Protein AF-A0A821MXU1-F1 (afdb_monomer)

Radius of gyration: 16.0 Å; Cα contacts (8 Å, |Δi|>4): 59; chains: 1; bounding box: 41×25×43 Å

Foldseek 3Di:
DDDDPPPPQDVPRDDDDDDDDDQLPDPCLVVPADQEAEDEAQDPPVDDDPDDHAYPVSVVPRPPVSHHPHHDYHYD

Solvent-accessible surface area (backbone atoms only — not comparable to full-atom values): 5341 Å² total; per-residue (Å²): 135,86,75,81,82,78,78,79,68,51,96,86,59,76,78,94,84,88,81,94,75,59,73,93,74,51,74,52,58,81,79,41,73,41,59,65,47,79,48,76,71,52,65,60,79,86,67,97,59,103,60,84,60,44,47,74,70,60,61,72,62,52,59,62,70,59,28,42,91,65,72,51,77,49,75,111

Nearest PDB structures (foldseek):
  8pw9-assembly1_A  TM=9.935E-01  e=3.127E-07  Homo sapiens
  7o2h-assembly1_A  TM=9.795E-01  e=2.545E-07  Homo sapiens
  5k7u-assembly1_A  TM=9.830E-01  e=4.723E-07  Homo sapiens
  7o2i-assembly1_A  TM=9.874E-01  e=8.186E-07  Homo sapiens
  6y4g-assembly1_B  TM=8.484E-01  e=8.469E-02  Homo sapiens

Structure (mmCIF, N/CA/C/O backbone):
data_AF-A0A821MXU1-F1
#
_entry.id   AF-A0A821MXU1-F1
#
loop_
_atom_site.group_PDB
_atom_site.id
_atom_site.type_symbol
_atom_site.label_atom_id
_atom_site.label_alt_id
_atom_site.label_comp_id
_atom_site.label_asym_id
_atom_site.label_entity_id
_atom_site.label_seq_id
_atom_site.pdbx_PDB_ins_code
_atom_site.Cartn_x
_atom_site.Cartn_y
_atom_site.Cartn_z
_atom_site.occupancy
_atom_site.B_iso_or_equiv
_atom_site.auth_seq_id
_atom_site.auth_comp_id
_atom_site.auth_asym_id
_atom_site.auth_atom_id
_atom_site.pdbx_PDB_model_num
ATOM 1 N N . ARG A 1 1 ? 27.294 11.812 13.116 1.00 38.78 1 ARG A N 1
ATOM 2 C CA . ARG A 1 1 ? 26.668 12.364 14.342 1.00 38.78 1 ARG A CA 1
ATOM 3 C C . ARG A 1 1 ? 25.194 11.978 14.306 1.00 38.78 1 ARG A C 1
ATOM 5 O O . ARG A 1 1 ? 24.428 12.647 13.633 1.00 38.78 1 ARG A O 1
ATOM 12 N N . HIS A 1 2 ? 24.844 10.835 14.896 1.00 44.91 2 HIS A N 1
ATOM 13 C CA . HIS A 1 2 ? 23.457 10.383 15.026 1.00 44.91 2 HIS A CA 1
ATOM 14 C C . HIS A 1 2 ? 22.811 11.158 16.175 1.00 44.91 2 HIS A C 1
ATOM 16 O O . HIS A 1 2 ? 23.282 11.069 17.307 1.00 44.91 2 HIS A O 1
ATOM 22 N N . LEU A 1 3 ? 21.786 11.950 15.875 1.00 46.44 3 LEU A N 1
ATOM 23 C CA . LEU A 1 3 ? 20.875 12.451 16.898 1.00 46.44 3 LEU A CA 1
ATOM 24 C C . LEU A 1 3 ? 19.884 11.323 17.216 1.00 46.44 3 LEU A C 1
ATOM 26 O O . LEU A 1 3 ? 19.411 10.680 16.276 1.00 46.44 3 LEU A O 1
ATOM 30 N N . PRO A 1 4 ? 19.568 11.055 18.492 1.00 50.31 4 PRO A N 1
ATOM 31 C CA . PRO A 1 4 ? 18.522 10.105 18.823 1.00 50.31 4 PRO A CA 1
ATOM 32 C C . PRO A 1 4 ? 17.190 10.713 18.378 1.00 50.31 4 PRO A C 1
ATOM 34 O O . PRO A 1 4 ? 16.852 11.834 18.764 1.00 50.31 4 PRO A O 1
ATOM 37 N N . ILE A 1 5 ? 16.443 9.987 17.548 1.00 61.66 5 ILE A N 1
ATOM 38 C CA . ILE A 1 5 ? 15.031 10.283 17.324 1.00 61.66 5 ILE A CA 1
ATOM 39 C C . ILE A 1 5 ? 14.364 10.040 18.675 1.00 61.66 5 ILE A C 1
ATOM 41 O O . ILE A 1 5 ? 14.188 8.904 19.103 1.00 61.66 5 ILE A O 1
ATOM 45 N N . VAL A 1 6 ? 14.081 11.118 19.401 1.00 54.56 6 VAL A N 1
ATOM 46 C CA . VAL A 1 6 ? 13.211 11.061 20.571 1.00 54.56 6 VAL A CA 1
ATOM 47 C C . VAL A 1 6 ? 11.824 10.753 20.020 1.00 54.56 6 VAL A C 1
ATOM 49 O O . VAL A 1 6 ? 11.138 11.656 19.539 1.00 54.56 6 VAL A O 1
ATOM 52 N N . GLU A 1 7 ? 11.443 9.476 20.018 1.00 59.59 7 GLU A N 1
ATOM 53 C CA . GLU A 1 7 ? 10.088 9.043 19.694 1.00 59.59 7 GLU A CA 1
ATOM 54 C C . GLU A 1 7 ? 9.137 9.684 20.704 1.00 59.59 7 GLU A C 1
ATOM 56 O O . GLU A 1 7 ? 8.945 9.217 21.827 1.00 59.59 7 GLU A O 1
ATOM 61 N N . ARG A 1 8 ? 8.543 10.814 20.319 1.00 58.62 8 ARG A N 1
ATOM 62 C CA . ARG A 1 8 ? 7.357 11.333 20.991 1.00 58.62 8 ARG A CA 1
ATOM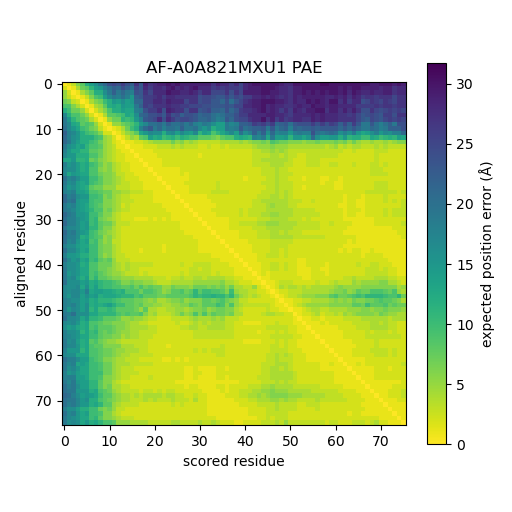 63 C C . ARG A 1 8 ? 6.196 10.419 20.617 1.00 58.62 8 ARG A C 1
ATOM 65 O O . ARG A 1 8 ? 5.387 10.770 19.764 1.00 58.62 8 ARG A O 1
ATOM 72 N N . ILE A 1 9 ? 6.128 9.246 21.240 1.00 60.31 9 ILE A N 1
ATOM 73 C CA . ILE A 1 9 ? 4.930 8.412 21.200 1.00 60.31 9 ILE A CA 1
ATOM 74 C C . ILE A 1 9 ? 3.864 9.197 21.963 1.00 60.31 9 ILE A C 1
ATOM 76 O O . ILE A 1 9 ? 3.922 9.353 23.184 1.00 60.31 9 ILE A O 1
ATOM 80 N N . SER A 1 10 ? 2.935 9.791 21.220 1.00 65.38 10 SER A N 1
ATOM 81 C CA . SER A 1 10 ? 1.747 10.406 21.800 1.00 65.38 10 SER A CA 1
ATOM 82 C C . SER A 1 10 ? 0.955 9.321 22.543 1.00 65.38 10 SER A C 1
ATOM 84 O O . SER A 1 10 ? 0.940 8.173 22.091 1.00 65.38 10 SER A O 1
ATOM 86 N N . PRO A 1 11 ? 0.312 9.630 23.683 1.00 52.62 11 PRO A N 1
ATOM 87 C CA . PRO A 1 11 ? -0.515 8.653 24.385 1.00 52.62 11 PRO A CA 1
ATOM 88 C C . PRO A 1 11 ? -1.564 8.079 23.421 1.00 52.62 11 PRO A C 1
ATOM 90 O O . PRO A 1 11 ? -2.423 8.816 22.945 1.00 52.62 11 PRO A O 1
ATOM 93 N N . GLY A 1 12 ? -1.452 6.787 23.093 1.00 71.69 12 GLY A N 1
ATOM 94 C CA . GLY A 1 12 ? -2.311 6.101 22.117 1.00 71.69 12 GLY A CA 1
ATOM 95 C C . GLY A 1 12 ? -1.651 5.727 20.782 1.00 71.69 12 GLY A C 1
ATOM 96 O O . GLY A 1 12 ? -2.265 5.002 20.005 1.00 71.69 12 GLY A O 1
ATOM 97 N N . SER A 1 13 ? -0.412 6.149 20.508 1.00 79.00 13 SER A N 1
ATOM 98 C CA . SER A 1 13 ? 0.333 5.663 19.340 1.00 79.00 13 SER A CA 1
ATOM 99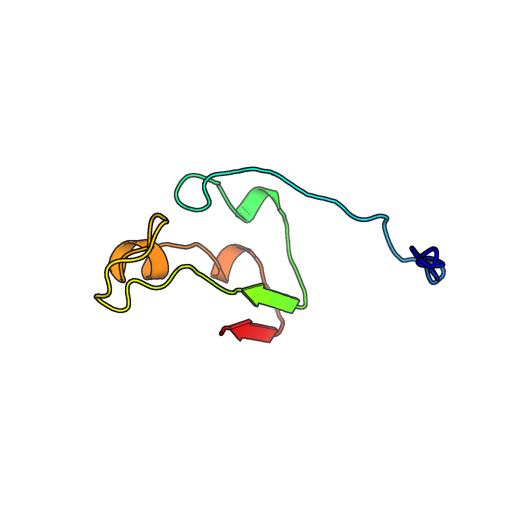 C C . SER A 1 13 ? 0.868 4.256 19.606 1.00 79.00 13 SER A C 1
ATOM 101 O O . SER A 1 13 ? 1.599 4.028 20.570 1.00 79.00 13 SER A O 1
ATOM 103 N N . LEU A 1 14 ? 0.519 3.313 18.732 1.00 87.44 14 LEU A N 1
ATOM 104 C CA . LEU A 1 14 ? 1.145 1.992 18.705 1.00 87.44 14 LEU A CA 1
ATOM 105 C C . LEU A 1 14 ? 2.637 2.133 18.343 1.00 87.44 14 LEU A C 1
ATOM 107 O O . LEU A 1 14 ? 2.994 3.077 17.627 1.00 87.44 14 LEU A O 1
ATOM 111 N N . PRO A 1 15 ? 3.516 1.230 18.820 1.00 93.31 15 PRO A N 1
ATOM 112 C CA . PRO A 1 15 ? 4.887 1.173 18.323 1.00 93.31 15 PRO A CA 1
ATOM 113 C C . PRO A 1 15 ? 4.901 0.814 16.823 1.00 93.31 15 PRO A C 1
ATOM 115 O O . PRO A 1 15 ? 3.928 0.235 16.326 1.00 93.31 15 PRO A O 1
ATOM 118 N N . PRO A 1 16 ? 5.990 1.113 16.090 1.00 93.19 16 PRO A N 1
ATOM 119 C CA . PRO A 1 16 ? 6.127 0.714 14.690 1.00 93.19 16 PRO A CA 1
ATOM 120 C C . PRO A 1 16 ? 5.975 -0.803 14.492 1.00 93.19 16 PRO A C 1
ATOM 122 O O . PRO A 1 16 ? 6.530 -1.595 15.253 1.00 93.19 16 PRO A O 1
ATOM 125 N N . GLN A 1 17 ? 5.249 -1.206 13.448 1.00 95.75 17 GLN A N 1
ATOM 126 C CA . GLN A 1 17 ? 5.014 -2.604 13.066 1.00 95.75 17 GLN A CA 1
ATOM 127 C C . GLN A 1 17 ? 5.309 -2.773 11.573 1.00 95.75 17 GLN A C 1
ATOM 129 O O . GLN A 1 17 ? 5.018 -1.874 10.786 1.00 95.75 17 GLN A O 1
ATOM 134 N N . TRP A 1 18 ? 5.890 -3.906 11.176 1.00 96.94 18 TRP A N 1
ATOM 135 C CA . TRP A 1 18 ? 6.225 -4.179 9.778 1.00 96.94 18 TRP A CA 1
ATOM 136 C C . TRP A 1 18 ? 6.130 -5.668 9.450 1.00 96.94 18 TRP A C 1
ATOM 138 O O . TRP A 1 18 ? 6.285 -6.529 10.316 1.00 96.94 18 TRP A O 1
ATOM 148 N N . VAL A 1 19 ? 5.927 -5.958 8.166 1.00 96.56 19 VAL A N 1
ATOM 149 C CA . VAL A 1 19 ? 6.000 -7.302 7.593 1.00 96.56 19 VAL A CA 1
ATOM 150 C C . VAL A 1 19 ? 6.786 -7.237 6.286 1.00 96.56 19 VAL A C 1
ATOM 152 O O . VAL A 1 19 ? 6.481 -6.434 5.408 1.00 96.56 19 VAL A O 1
ATOM 155 N N . GLN A 1 20 ? 7.822 -8.068 6.154 1.00 97.69 20 GLN A N 1
ATOM 156 C CA . GLN A 1 20 ? 8.512 -8.250 4.877 1.00 97.69 20 GLN A CA 1
ATOM 157 C C . GLN A 1 20 ? 7.751 -9.314 4.089 1.00 97.69 20 GLN A C 1
ATOM 159 O O . GLN A 1 20 ? 7.685 -10.467 4.507 1.00 97.69 20 GLN A O 1
ATOM 164 N N . CYS A 1 21 ? 7.135 -8.915 2.982 1.00 96.50 21 CYS A N 1
ATOM 165 C CA . CYS A 1 21 ? 6.292 -9.787 2.171 1.00 96.50 21 CYS A CA 1
ATOM 166 C C . CYS A 1 21 ? 6.352 -9.397 0.690 1.00 96.50 21 CYS A C 1
ATOM 168 O O . CYS A 1 21 ? 6.838 -8.321 0.342 1.00 96.50 21 CYS A O 1
ATOM 170 N N . ASP A 1 22 ? 5.851 -10.286 -0.167 1.00 96.06 22 ASP A N 1
ATOM 171 C CA . ASP A 1 22 ? 5.502 -9.959 -1.547 1.00 96.06 22 ASP A CA 1
ATOM 172 C C . ASP A 1 22 ? 4.023 -9.552 -1.594 1.00 96.06 22 ASP A C 1
ATOM 174 O O . ASP A 1 22 ? 3.137 -10.386 -1.393 1.00 96.06 22 ASP A O 1
ATOM 178 N N . LEU A 1 23 ? 3.750 -8.270 -1.853 1.00 95.12 23 LEU A N 1
ATOM 179 C CA . LEU A 1 23 ? 2.385 -7.732 -1.891 1.00 95.12 23 LEU A CA 1
ATOM 180 C C . LEU A 1 23 ? 1.516 -8.367 -2.983 1.00 95.12 23 LEU A C 1
ATOM 182 O O . LEU A 1 23 ? 0.297 -8.354 -2.862 1.00 95.12 23 LEU A O 1
ATOM 186 N N . ARG A 1 24 ? 2.116 -8.976 -4.014 1.00 94.88 24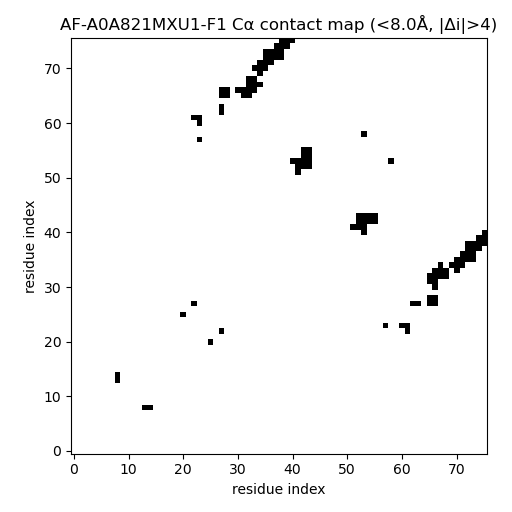 ARG A N 1
ATOM 187 C CA . ARG A 1 24 ? 1.373 -9.680 -5.072 1.00 94.88 24 ARG A CA 1
ATOM 188 C C . ARG A 1 24 ? 0.746 -10.985 -4.583 1.00 94.88 24 ARG A C 1
ATOM 190 O O . ARG A 1 24 ? -0.116 -11.540 -5.258 1.00 94.88 24 ARG A O 1
ATOM 197 N N . GLN A 1 25 ? 1.226 -11.506 -3.455 1.00 96.56 25 GLN A N 1
ATOM 198 C CA . GLN A 1 25 ? 0.808 -12.789 -2.888 1.00 96.56 25 GLN A CA 1
ATOM 199 C C . GLN A 1 25 ? 0.159 -12.650 -1.509 1.00 96.56 25 GLN A C 1
ATOM 201 O O . GLN A 1 25 ? -0.451 -13.605 -1.030 1.00 96.56 25 GLN A O 1
ATOM 206 N N . LEU A 1 26 ? 0.307 -11.498 -0.853 1.00 96.69 26 LEU A N 1
ATOM 207 C CA . LEU A 1 26 ? -0.281 -11.254 0.456 1.00 96.69 26 LEU A CA 1
ATOM 208 C C . LEU A 1 26 ? -1.802 -11.094 0.337 1.00 96.69 26 LEU A C 1
ATOM 210 O O . LEU A 1 26 ? -2.281 -10.224 -0.383 1.00 96.69 26 LEU A O 1
ATOM 214 N N . ASP A 1 27 ? -2.553 -11.877 1.112 1.00 96.81 27 ASP A N 1
ATOM 215 C CA . ASP A 1 27 ? -3.958 -11.574 1.392 1.00 96.81 27 ASP A CA 1
ATOM 216 C C . ASP A 1 27 ? -4.025 -10.311 2.261 1.00 96.81 27 ASP A C 1
ATOM 218 O O . ASP A 1 27 ? -3.781 -10.352 3.467 1.00 96.81 27 ASP A O 1
ATOM 222 N N . MET A 1 28 ? -4.295 -9.167 1.634 1.00 97.00 28 MET A N 1
ATOM 223 C CA . MET A 1 28 ? -4.258 -7.855 2.283 1.00 97.00 28 MET A CA 1
ATOM 224 C C . MET A 1 28 ? -5.360 -7.690 3.339 1.00 97.00 28 MET A C 1
ATOM 226 O O . MET A 1 28 ? -5.175 -6.920 4.283 1.00 97.00 28 MET A O 1
ATOM 230 N N . ALA A 1 29 ? -6.447 -8.466 3.268 1.00 96.50 29 ALA A N 1
ATOM 231 C CA . ALA A 1 29 ? -7.551 -8.379 4.220 1.00 96.50 29 ALA A CA 1
ATOM 232 C C . ALA A 1 29 ? -7.125 -8.719 5.661 1.00 96.50 29 ALA A C 1
ATOM 234 O O . ALA A 1 29 ? -7.710 -8.204 6.618 1.00 96.50 29 ALA A O 1
ATOM 235 N N . VAL A 1 30 ? -6.073 -9.531 5.842 1.00 97.56 30 VAL A N 1
ATOM 236 C CA . VAL A 1 30 ? -5.556 -9.896 7.176 1.00 97.56 30 VAL A CA 1
ATOM 237 C C . VAL A 1 30 ? -4.953 -8.709 7.932 1.00 97.56 30 VAL A C 1
ATOM 239 O O . VAL A 1 30 ? -4.814 -8.772 9.153 1.00 97.56 30 VAL A O 1
ATOM 242 N N . LEU A 1 31 ? -4.591 -7.633 7.225 1.00 96.88 31 LEU A N 1
ATOM 243 C CA . LEU A 1 31 ? -4.016 -6.423 7.816 1.00 96.88 31 LEU A CA 1
ATOM 244 C C . LEU A 1 31 ? -5.080 -5.544 8.493 1.00 96.88 31 LEU A C 1
ATOM 246 O O . LEU A 1 31 ? -4.737 -4.707 9.328 1.00 96.88 31 LEU A O 1
ATOM 250 N N . GLY A 1 32 ? -6.362 -5.745 8.170 1.00 97.38 32 GLY A N 1
ATOM 251 C CA . GLY A 1 32 ? -7.476 -4.957 8.688 1.00 97.38 32 GLY A CA 1
ATOM 252 C C . GLY A 1 32 ? -7.755 -3.691 7.874 1.00 97.38 32 GLY A C 1
ATOM 253 O O . GLY A 1 32 ? -7.500 -3.632 6.673 1.00 97.38 32 GLY A O 1
ATOM 254 N N . LYS A 1 33 ? -8.340 -2.687 8.536 1.00 98.12 33 LYS A N 1
ATOM 255 C CA . LYS A 1 33 ? -8.821 -1.447 7.913 1.00 98.12 33 LYS A CA 1
ATOM 256 C C . LYS A 1 33 ? -8.006 -0.240 8.363 1.00 98.12 33 LYS A C 1
ATOM 258 O O . LYS A 1 33 ? -7.712 -0.095 9.549 1.00 98.12 33 LYS A O 1
ATOM 263 N N . PHE A 1 34 ? -7.699 0.651 7.425 1.0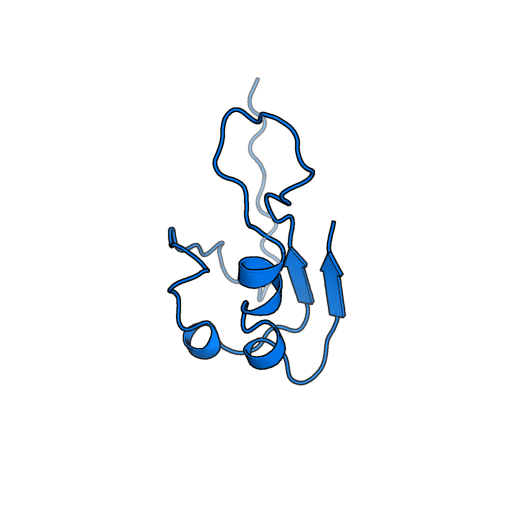0 97.50 34 PHE A N 1
ATOM 264 C CA . PHE A 1 34 ? -6.844 1.815 7.630 1.00 97.50 34 PHE A CA 1
ATOM 265 C C . PHE A 1 34 ? -7.528 3.103 7.167 1.00 97.50 34 PHE A C 1
ATOM 267 O O . PHE A 1 34 ? -8.109 3.175 6.086 1.00 97.50 34 PHE A O 1
ATOM 274 N N . SER A 1 35 ? -7.406 4.168 7.961 1.00 97.50 35 SER A N 1
ATOM 275 C CA . SER A 1 35 ? -7.913 5.496 7.581 1.00 97.50 35 SER A CA 1
ATOM 276 C C . SER A 1 35 ? -7.077 6.153 6.479 1.00 97.50 35 SER A C 1
ATOM 278 O O . SER A 1 35 ? -7.590 6.958 5.703 1.00 97.50 35 SER A O 1
ATOM 280 N N . VAL A 1 36 ? -5.783 5.828 6.420 1.00 97.50 36 VAL A N 1
ATOM 281 C CA . VAL A 1 36 ? -4.837 6.379 5.447 1.00 97.50 36 VAL A CA 1
ATOM 282 C C . VAL A 1 36 ? -3.933 5.273 4.924 1.00 97.50 36 VAL A C 1
ATOM 284 O O . VAL A 1 36 ? -3.336 4.544 5.715 1.00 97.50 36 VAL A O 1
ATOM 287 N N . ILE A 1 37 ? -3.799 5.197 3.601 1.00 97.94 37 ILE A N 1
ATOM 288 C CA . ILE A 1 37 ? -2.816 4.359 2.907 1.00 97.94 37 ILE A CA 1
ATOM 289 C C . ILE A 1 37 ? -1.803 5.272 2.218 1.00 97.94 37 ILE A C 1
ATOM 291 O O . ILE A 1 37 ? -2.176 6.245 1.564 1.00 97.94 37 ILE A O 1
ATOM 295 N N . MET A 1 38 ? -0.518 4.951 2.357 1.00 98.06 38 MET A N 1
ATOM 296 C CA . MET A 1 38 ? 0.565 5.582 1.604 1.00 98.06 38 MET A CA 1
ATOM 297 C C . MET A 1 38 ? 1.259 4.514 0.769 1.00 98.06 38 MET A C 1
ATOM 299 O O . MET A 1 38 ? 1.677 3.495 1.317 1.00 98.06 38 MET A O 1
ATOM 303 N N . ALA A 1 39 ? 1.380 4.743 -0.534 1.00 97.25 39 ALA A N 1
ATOM 304 C CA . ALA A 1 39 ? 2.015 3.805 -1.448 1.00 97.25 39 ALA A CA 1
ATOM 305 C C . ALA A 1 39 ? 2.987 4.529 -2.385 1.00 97.25 39 ALA A C 1
ATOM 307 O O . ALA A 1 39 ? 2.640 5.544 -2.983 1.00 97.25 39 ALA A O 1
ATOM 308 N N . ASP A 1 40 ? 4.186 3.963 -2.511 1.00 96.88 40 ASP A N 1
ATOM 309 C CA . ASP A 1 40 ? 5.227 4.336 -3.477 1.00 96.88 40 ASP A CA 1
ATOM 310 C C . ASP A 1 40 ? 5.673 3.055 -4.208 1.00 96.88 40 ASP A C 1
ATOM 312 O O . ASP A 1 40 ? 6.651 2.412 -3.810 1.00 96.88 40 ASP A O 1
ATOM 316 N N . PRO A 1 41 ? 4.858 2.549 -5.155 1.00 96.00 41 PRO A N 1
ATOM 317 C CA . PRO A 1 41 ? 5.139 1.292 -5.833 1.00 96.00 41 PRO A CA 1
ATOM 318 C C . PRO A 1 41 ? 6.336 1.419 -6.781 1.00 96.00 41 PRO A C 1
ATOM 320 O O . PRO A 1 41 ? 6.568 2.486 -7.349 1.00 96.00 41 PRO A O 1
ATOM 323 N N . PRO A 1 42 ? 7.065 0.323 -7.050 1.00 95.88 42 PRO A N 1
ATOM 324 C CA . PRO A 1 42 ? 8.120 0.322 -8.053 1.00 95.88 42 PRO A CA 1
ATOM 325 C C . PRO A 1 42 ? 7.496 0.268 -9.455 1.00 95.88 42 PRO A C 1
ATOM 327 O O . PRO A 1 42 ? 7.530 -0.771 -10.110 1.00 95.88 42 PRO A O 1
ATOM 330 N N . TRP A 1 43 ? 6.873 1.360 -9.897 1.00 96.25 43 TRP A N 1
ATOM 331 C CA . TRP A 1 43 ? 6.180 1.444 -11.182 1.00 96.25 43 TRP A CA 1
ATOM 332 C C . TRP A 1 43 ? 7.067 0.971 -12.335 1.00 96.25 43 TRP A C 1
ATOM 334 O O . TRP A 1 43 ? 8.217 1.404 -12.467 1.00 96.25 43 TRP A O 1
ATOM 344 N N . ASP A 1 44 ? 6.529 0.118 -13.208 1.00 94.81 44 ASP A N 1
ATOM 345 C CA . ASP A 1 44 ? 7.158 -0.127 -14.502 1.00 94.81 44 ASP A CA 1
ATOM 346 C C . ASP A 1 44 ? 7.007 1.109 -15.398 1.00 94.81 44 ASP A C 1
ATOM 348 O O . ASP A 1 44 ? 6.059 1.260 -16.162 1.00 94.81 44 ASP A O 1
ATOM 352 N N . ILE A 1 45 ? 7.976 2.014 -15.285 1.00 93.31 45 ILE A N 1
ATOM 353 C CA . ILE A 1 45 ? 8.094 3.219 -16.113 1.00 93.31 45 ILE A CA 1
ATOM 354 C C . ILE A 1 45 ? 8.833 2.957 -17.433 1.00 93.31 45 ILE A C 1
ATOM 356 O O . ILE A 1 45 ? 9.268 3.900 -18.094 1.00 93.31 45 ILE A O 1
ATOM 360 N N . HIS A 1 46 ? 9.024 1.685 -17.799 1.00 90.50 46 HIS A N 1
ATOM 361 C CA . HIS A 1 46 ? 9.771 1.262 -18.982 1.00 90.50 46 HIS A CA 1
ATOM 362 C C . HIS A 1 46 ? 11.215 1.788 -19.013 1.00 90.50 46 HIS A C 1
ATOM 364 O O . HIS A 1 46 ? 11.743 2.176 -20.058 1.00 90.50 46 HIS A O 1
ATOM 370 N N . MET A 1 47 ? 11.866 1.785 -17.849 1.00 89.38 47 MET A N 1
ATOM 371 C CA . MET A 1 47 ? 13.294 2.058 -17.691 1.00 89.38 47 MET A CA 1
ATOM 372 C C . MET A 1 47 ? 14.002 0.843 -17.094 1.00 89.38 47 MET A C 1
ATOM 374 O O . MET A 1 47 ? 13.428 0.109 -16.292 1.00 89.38 47 MET A O 1
ATOM 378 N N . GLU A 1 48 ? 15.276 0.657 -17.434 1.00 88.56 48 GLU A N 1
ATOM 379 C CA . GLU A 1 48 ? 16.122 -0.320 -16.747 1.00 88.56 48 GLU A CA 1
ATOM 380 C C . GLU A 1 48 ? 16.500 0.215 -15.363 1.00 88.56 48 GLU A C 1
ATOM 382 O O . GLU A 1 48 ? 17.292 1.151 -15.225 1.00 88.56 48 GLU A O 1
ATOM 387 N N . LEU A 1 49 ? 15.905 -0.376 -14.330 1.00 90.12 49 LEU A N 1
ATOM 388 C CA . LEU A 1 49 ? 16.152 -0.036 -12.935 1.00 90.12 49 LEU A CA 1
ATOM 389 C C . LEU A 1 49 ? 16.924 -1.172 -12.246 1.00 90.12 49 LEU A C 1
ATOM 391 O O . LEU A 1 49 ? 16.778 -2.337 -12.618 1.00 90.12 49 LEU A O 1
ATOM 395 N N . PRO A 1 50 ? 17.740 -0.875 -11.217 1.00 90.81 50 PRO A N 1
ATOM 396 C CA . PRO A 1 50 ? 18.534 -1.884 -10.511 1.00 90.81 50 PRO A CA 1
ATOM 397 C C . PRO A 1 50 ? 17.697 -2.773 -9.565 1.00 90.81 50 PRO A C 1
ATOM 399 O O . PRO A 1 50 ? 18.249 -3.417 -8.674 1.00 90.81 50 PRO A O 1
ATOM 402 N N . TYR A 1 51 ? 16.372 -2.788 -9.721 1.00 88.44 51 TYR A N 1
ATOM 403 C CA . TYR A 1 51 ? 15.415 -3.533 -8.909 1.00 88.44 51 TYR A CA 1
ATOM 404 C C . TYR A 1 51 ? 14.205 -3.959 -9.749 1.00 88.44 51 TYR A C 1
ATOM 406 O O . TYR A 1 51 ? 13.964 -3.422 -10.828 1.00 88.44 51 TYR A O 1
ATOM 414 N N . GLY A 1 52 ? 13.447 -4.937 -9.244 1.00 89.81 52 GLY A N 1
ATOM 415 C CA . GLY A 1 52 ? 12.217 -5.392 -9.889 1.00 89.81 52 GLY A CA 1
ATOM 416 C C . GLY A 1 52 ? 11.134 -4.319 -9.843 1.00 89.81 52 GLY A C 1
ATOM 417 O O . GLY A 1 52 ? 10.870 -3.755 -8.781 1.00 89.81 52 GLY A O 1
ATOM 418 N N .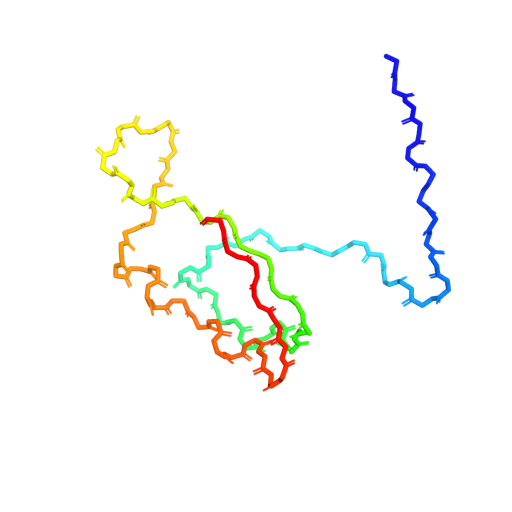 THR A 1 53 ? 10.520 -4.053 -10.990 1.00 94.88 53 THR A N 1
ATOM 419 C CA . THR A 1 53 ? 9.337 -3.202 -11.112 1.00 94.88 53 THR A CA 1
ATOM 420 C C . THR A 1 53 ? 8.063 -4.035 -11.034 1.00 94.88 53 THR A C 1
ATOM 422 O O . THR A 1 53 ? 8.098 -5.266 -11.097 1.00 94.88 53 THR A O 1
ATOM 425 N N . MET A 1 54 ? 6.937 -3.355 -10.859 1.00 95.75 54 MET A N 1
ATOM 426 C CA . MET A 1 54 ? 5.609 -3.938 -10.886 1.00 95.75 54 MET A CA 1
ATOM 427 C C . MET A 1 54 ? 4.901 -3.474 -12.153 1.00 95.75 54 MET A C 1
ATOM 429 O O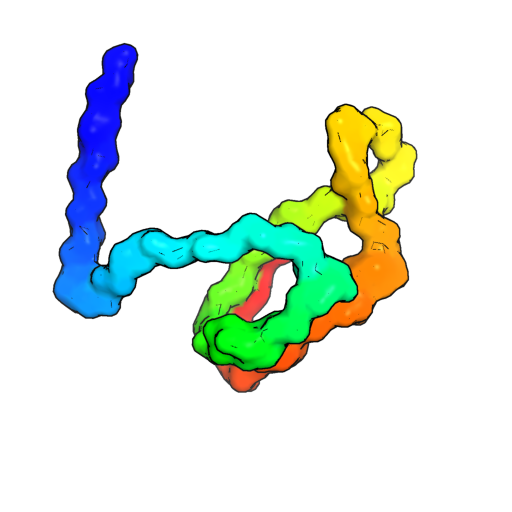 . MET A 1 54 ? 4.750 -2.272 -12.388 1.00 95.75 54 MET A O 1
ATOM 433 N N . ALA A 1 55 ? 4.483 -4.436 -12.972 1.00 95.00 55 ALA A N 1
ATOM 434 C CA . ALA A 1 55 ? 3.765 -4.142 -14.200 1.00 95.00 55 ALA A CA 1
ATOM 435 C C . ALA A 1 55 ? 2.372 -3.579 -13.889 1.00 95.00 55 ALA A C 1
ATOM 437 O O . ALA A 1 55 ? 1.756 -3.908 -12.873 1.00 95.00 55 ALA A O 1
ATOM 438 N N . ASP A 1 56 ? 1.825 -2.808 -14.823 1.00 94.38 56 ASP A N 1
ATOM 439 C CA . ASP A 1 56 ? 0.467 -2.266 -14.784 1.00 94.38 56 ASP A CA 1
ATOM 440 C C . ASP A 1 56 ? -0.609 -3.262 -14.307 1.00 94.38 56 ASP A C 1
ATOM 442 O O . ASP A 1 56 ? -1.492 -2.921 -13.521 1.00 94.38 56 ASP A O 1
ATOM 446 N N . GLU A 1 57 ? -0.554 -4.501 -14.800 1.00 95.94 57 GLU A N 1
ATOM 447 C CA . GLU A 1 57 ? -1.522 -5.547 -14.457 1.00 95.94 57 GLU A CA 1
ATOM 448 C C . GLU A 1 57 ? -1.347 -6.062 -13.022 1.00 95.94 57 GLU A C 1
ATOM 450 O O . GLU A 1 57 ? -2.334 -6.350 -12.351 1.00 95.94 57 GLU A O 1
ATOM 455 N N . GLU A 1 58 ? -0.111 -6.151 -12.52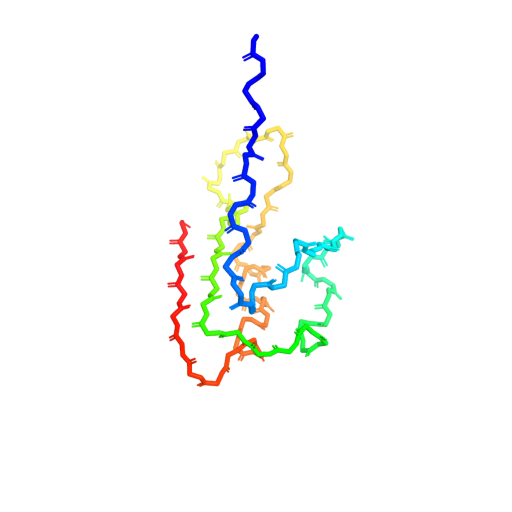5 1.00 96.12 58 GLU A N 1
ATOM 456 C CA . GLU A 1 58 ? 0.157 -6.511 -11.128 1.00 96.12 58 GLU A CA 1
ATOM 457 C C . GLU A 1 58 ? -0.326 -5.396 -10.190 1.00 96.12 58 GLU A C 1
ATOM 459 O O . GLU A 1 58 ? -0.998 -5.679 -9.200 1.00 96.12 58 GLU A O 1
ATOM 464 N N . MET A 1 59 ? -0.085 -4.131 -10.554 1.00 96.12 59 MET A N 1
ATOM 465 C CA . MET A 1 59 ? -0.553 -2.965 -9.799 1.00 96.12 59 MET A CA 1
ATOM 466 C C . MET A 1 59 ? -2.080 -2.917 -9.688 1.00 96.12 59 MET A C 1
ATOM 468 O O . MET A 1 59 ? -2.616 -2.682 -8.606 1.00 96.12 59 MET A O 1
ATOM 472 N N . ARG A 1 60 ? -2.800 -3.174 -10.790 1.00 94.75 60 ARG A N 1
ATOM 473 C CA . ARG A 1 60 ? -4.277 -3.194 -10.807 1.00 94.75 60 ARG A CA 1
ATOM 474 C C . ARG A 1 60 ? -4.883 -4.328 -9.980 1.00 94.75 60 ARG A C 1
ATOM 476 O O . ARG A 1 60 ? -6.052 -4.238 -9.619 1.00 94.75 60 ARG A O 1
ATOM 483 N N . ARG A 1 61 ? -4.118 -5.388 -9.705 1.00 96.75 61 ARG A N 1
ATOM 484 C CA . ARG A 1 61 ? -4.563 -6.548 -8.918 1.00 96.75 61 ARG A CA 1
ATOM 485 C C . ARG A 1 61 ? -4.355 -6.396 -7.418 1.00 96.75 61 ARG A C 1
ATOM 487 O O . ARG A 1 61 ? -4.860 -7.235 -6.678 1.00 96.75 61 ARG A O 1
ATOM 494 N N . LEU A 1 62 ? -3.633 -5.372 -6.965 1.00 96.50 62 LEU A N 1
ATOM 495 C CA . LEU A 1 62 ? -3.487 -5.109 -5.537 1.00 96.50 62 LEU A CA 1
ATOM 496 C C . LEU A 1 62 ? -4.862 -4.824 -4.926 1.00 96.50 62 LEU A C 1
ATOM 498 O O . LEU A 1 62 ? -5.561 -3.900 -5.348 1.00 96.50 62 LEU A O 1
ATOM 502 N N . ASP A 1 63 ? -5.235 -5.590 -3.901 1.00 96.38 63 ASP A N 1
ATOM 503 C CA . ASP A 1 63 ? -6.524 -5.454 -3.220 1.00 96.38 63 ASP A CA 1
ATOM 504 C C . ASP A 1 63 ? -6.502 -4.314 -2.188 1.00 96.38 63 ASP A C 1
ATOM 506 O O . ASP A 1 63 ? -6.778 -4.480 -1.001 1.00 96.38 63 ASP A O 1
ATOM 510 N N . ILE A 1 64 ? -6.153 -3.115 -2.660 1.00 96.50 64 ILE A N 1
ATOM 511 C CA . ILE A 1 64 ? -6.272 -1.859 -1.914 1.00 96.50 64 ILE A CA 1
ATOM 512 C C . ILE A 1 64 ? -7.707 -1.636 -1.400 1.00 96.50 64 ILE A C 1
ATOM 514 O O . ILE A 1 64 ? -7.838 -1.188 -0.259 1.00 96.50 64 ILE A O 1
ATOM 518 N N . PRO A 1 65 ? -8.787 -1.962 -2.150 1.00 96.06 65 PRO A N 1
ATOM 519 C CA . PRO A 1 65 ? -10.150 -1.806 -1.643 1.00 96.06 65 PRO A CA 1
ATOM 520 C C . PRO A 1 65 ? -10.426 -2.579 -0.345 1.00 96.06 65 PRO A C 1
ATOM 522 O O . PRO A 1 65 ? -11.162 -2.082 0.505 1.00 96.06 65 PRO A O 1
ATOM 525 N N . SER A 1 66 ? -9.814 -3.751 -0.134 1.00 97.44 66 SER A N 1
ATOM 526 C CA . SER A 1 66 ? -9.966 -4.496 1.126 1.00 97.44 66 SER A CA 1
ATOM 527 C C . SER A 1 66 ? -9.473 -3.733 2.360 1.00 97.44 66 SER A C 1
ATOM 529 O O . SER A 1 66 ? -9.983 -3.963 3.458 1.00 97.44 66 SER A O 1
ATOM 531 N N . LEU A 1 67 ? -8.547 -2.785 2.193 1.00 98.06 67 LEU A N 1
ATOM 532 C CA . LEU A 1 67 ? -7.858 -2.104 3.285 1.00 98.06 67 LEU A CA 1
ATOM 533 C C . LEU A 1 67 ? -8.596 -0.882 3.842 1.00 98.06 67 LEU A C 1
ATOM 535 O O . LEU A 1 67 ? -8.164 -0.350 4.863 1.00 98.06 67 LEU A O 1
ATOM 539 N N . GLN A 1 68 ? -9.681 -0.405 3.224 1.00 98.00 68 GLN A N 1
ATOM 540 C CA . GLN A 1 68 ? -10.423 0.767 3.715 1.00 98.00 68 GLN A CA 1
ATOM 541 C C . GLN A 1 68 ? -11.934 0.542 3.651 1.00 98.00 68 GLN A C 1
ATOM 543 O O . GLN A 1 68 ? -12.424 -0.188 2.795 1.00 98.00 68 GLN A O 1
ATOM 548 N N . ASP A 1 69 ? -12.656 1.179 4.570 1.00 97.31 69 ASP A N 1
ATOM 549 C CA . ASP A 1 69 ? -14.112 1.358 4.475 1.00 97.31 69 ASP A CA 1
ATOM 550 C C . ASP A 1 69 ? -14.409 2.829 4.133 1.00 97.31 69 ASP A C 1
ATOM 552 O O . ASP A 1 69 ? -15.091 3.115 3.154 1.00 97.31 69 ASP A O 1
ATOM 556 N N . ASP A 1 70 ? -13.767 3.754 4.859 1.00 97.75 70 ASP A N 1
ATOM 557 C CA . ASP A 1 70 ? -13.715 5.192 4.583 1.00 97.75 70 ASP A CA 1
ATOM 558 C C . ASP A 1 70 ? -12.284 5.709 4.818 1.00 97.75 70 ASP A C 1
ATOM 560 O O . ASP A 1 70 ? -11.671 5.408 5.849 1.00 97.75 70 ASP A O 1
ATOM 564 N N . GLY A 1 71 ? -11.732 6.510 3.899 1.00 96.88 71 GLY A N 1
ATOM 565 C CA . GLY A 1 71 ? -10.392 7.069 4.085 1.00 96.88 71 GLY A CA 1
ATOM 566 C C . GLY A 1 71 ? -9.774 7.720 2.852 1.00 96.88 71 GLY A C 1
ATOM 567 O O . GLY A 1 71 ? -10.458 8.041 1.882 1.00 96.88 71 GLY A O 1
ATOM 568 N N . TYR A 1 72 ? -8.458 7.930 2.922 1.00 98.12 72 TYR A N 1
ATOM 569 C CA . TYR A 1 72 ? -7.664 8.532 1.850 1.00 98.12 72 TYR A CA 1
ATOM 570 C C . TYR A 1 72 ? -6.484 7.644 1.461 1.00 98.12 72 TYR A C 1
ATOM 572 O O . TYR A 1 72 ? -5.884 6.982 2.312 1.00 98.12 72 TYR A O 1
ATOM 580 N N . ILE A 1 73 ? -6.109 7.709 0.185 1.00 98.00 73 ILE A N 1
ATOM 581 C CA . ILE A 1 73 ? -4.865 7.150 -0.337 1.00 98.00 73 ILE A CA 1
ATOM 582 C C . ILE A 1 73 ? -3.965 8.274 -0.852 1.00 98.00 73 ILE A C 1
ATOM 584 O O . ILE A 1 73 ? -4.413 9.172 -1.565 1.00 98.00 73 ILE A O 1
ATOM 588 N N . PHE A 1 74 ? -2.688 8.202 -0.490 1.00 98.31 74 PHE A N 1
ATOM 589 C CA . PHE A 1 74 ? -1.618 9.017 -1.050 1.00 98.31 74 PHE A CA 1
ATOM 590 C C . PHE A 1 74 ? -0.730 8.097 -1.882 1.00 98.31 74 PHE A C 1
ATOM 592 O O . PHE A 1 74 ? -0.098 7.186 -1.344 1.00 98.31 74 PHE A O 1
ATOM 599 N N . LEU A 1 75 ? -0.729 8.318 -3.192 1.00 97.31 75 LEU A N 1
ATOM 600 C CA . LEU A 1 75 ? -0.042 7.490 -4.175 1.00 97.31 75 LEU A CA 1
ATOM 601 C C . LEU A 1 75 ? 0.950 8.362 -4.943 1.00 97.31 75 LEU A C 1
ATOM 603 O O . LEU A 1 75 ? 0.560 9.429 -5.427 1.00 97.31 75 LEU A O 1
ATOM 607 N N . TRP A 1 76 ? 2.203 7.919 -5.001 1.00 95.94 76 TRP A N 1
ATOM 608 C CA . TRP A 1 76 ? 3.274 8.568 -5.759 1.00 95.94 76 TRP A CA 1
ATOM 609 C C . TRP A 1 76 ? 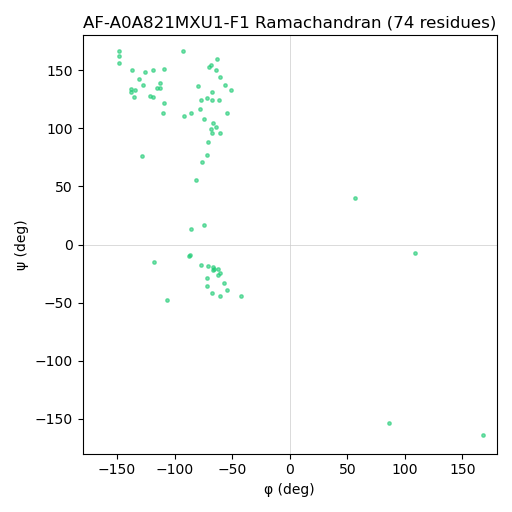3.285 8.135 -7.220 1.00 95.94 76 TRP A C 1
ATOM 611 O O . TRP A 1 76 ? 2.953 6.957 -7.483 1.00 95.94 76 TRP A O 1
#

Mean predicted aligned error: 6.97 Å

InterPro domain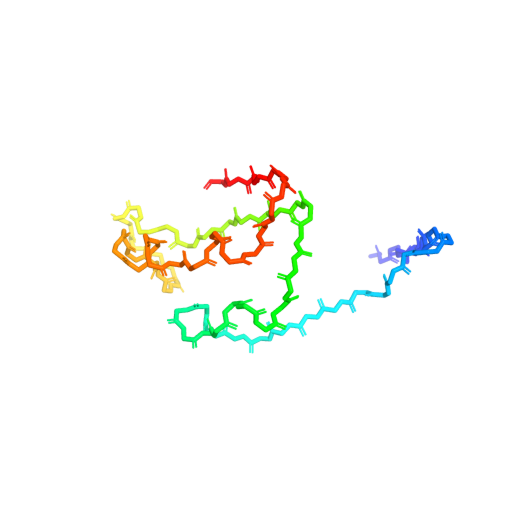s:
  IPR007757 MT-A70-like [PF05063] (34-76)
  IPR007757 MT-A70-like [PS51143] (1-76)

Sequence (76 aa):
RHLPIVERISPGSLPPQWVQCDLRQLDMAVLGKFSVIMADPPWDIHMELPYGTMADEEMRRLDIPSLQDDGYIFLW

Secondary structure (DSSP, 8-state):
-PPP------TTPPPP------TTTS-GGGG---SEEEE---B--SS--SS--B-HHHHHTS-GGGG-SS-EEEE-

Organism: NCBI:txid392030

pLDDT: mean 89.02, std 15.29, range [38.78, 98.31]